Protein AF-K9G6U8-F1 (afdb_monomer_lite)

Structure (mmCIF, N/CA/C/O backbone):
data_AF-K9G6U8-F1
#
_entry.id   AF-K9G6U8-F1
#
loop_
_atom_site.group_PDB
_atom_site.id
_atom_site.type_symbol
_atom_site.label_atom_id
_atom_site.label_alt_id
_atom_site.label_comp_id
_atom_site.label_asym_id
_atom_site.label_entity_id
_atom_site.label_seq_id
_atom_site.pdbx_PDB_ins_code
_atom_site.Cartn_x
_atom_site.Cartn_y
_atom_site.Cartn_z
_atom_site.occupancy
_atom_site.B_iso_or_equiv
_atom_site.auth_seq_id
_atom_site.auth_comp_id
_atom_site.auth_asym_id
_atom_site.auth_atom_id
_atom_site.pdbx_PDB_model_num
ATOM 1 N N . MET A 1 1 ? -22.591 5.663 -32.485 1.00 44.47 1 MET A N 1
ATOM 2 C CA . MET A 1 1 ? -21.535 6.571 -31.977 1.00 44.47 1 MET A CA 1
ATOM 3 C C . MET A 1 1 ? -20.706 5.847 -30.924 1.00 44.47 1 MET A C 1
ATOM 5 O O . MET A 1 1 ? -21.184 5.638 -29.816 1.00 44.47 1 MET A O 1
ATOM 9 N N . VAL A 1 2 ? -19.494 5.411 -31.271 1.00 48.47 2 VAL A N 1
ATOM 10 C CA . VAL A 1 2 ? -18.562 4.779 -30.322 1.00 48.47 2 VAL A CA 1
ATOM 11 C C . VAL A 1 2 ? -17.866 5.902 -29.552 1.00 48.47 2 VAL A C 1
ATOM 13 O O . VAL A 1 2 ? -17.207 6.743 -30.158 1.00 48.47 2 VAL A O 1
ATOM 16 N N . LYS A 1 3 ? -18.059 5.980 -28.230 1.00 52.84 3 LYS A N 1
ATOM 17 C CA . LYS A 1 3 ? -17.363 6.974 -27.396 1.00 52.84 3 LYS A CA 1
ATOM 18 C C . LYS A 1 3 ? -15.854 6.700 -27.488 1.00 52.84 3 LYS A C 1
ATOM 20 O O . LYS A 1 3 ? -15.466 5.555 -27.250 1.00 52.84 3 LYS A O 1
ATOM 25 N N . PRO A 1 4 ? -14.999 7.691 -27.804 1.00 48.59 4 PRO A N 1
ATOM 26 C CA . PRO A 1 4 ? -13.566 7.458 -27.874 1.00 48.59 4 PRO A CA 1
ATOM 27 C C . PRO A 1 4 ? -13.076 6.987 -26.505 1.00 48.59 4 PRO A C 1
ATOM 29 O O . PRO A 1 4 ? -13.322 7.630 -25.478 1.00 48.59 4 PRO A O 1
ATOM 32 N N . VAL A 1 5 ? -12.412 5.830 -26.494 1.00 58.69 5 VAL A N 1
ATOM 33 C CA . VAL A 1 5 ? -11.736 5.296 -25.314 1.00 58.69 5 VAL A CA 1
ATOM 34 C C . VAL A 1 5 ? -10.666 6.315 -24.947 1.00 58.69 5 VAL A C 1
ATOM 36 O O . VAL A 1 5 ? -9.636 6.403 -25.610 1.00 58.69 5 VAL A O 1
ATOM 39 N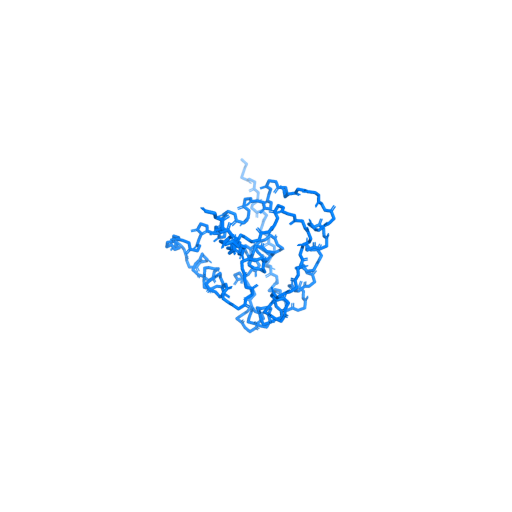 N . ARG A 1 6 ? -10.928 7.137 -23.924 1.00 51.66 6 ARG A N 1
ATOM 40 C CA . ARG A 1 6 ? -9.922 8.036 -23.353 1.00 51.66 6 ARG A CA 1
ATOM 41 C C . ARG A 1 6 ? -8.792 7.158 -22.824 1.00 51.66 6 ARG A C 1
ATOM 43 O O . ARG A 1 6 ? -8.893 6.628 -21.717 1.00 51.66 6 ARG A O 1
ATOM 50 N N . GLN A 1 7 ? -7.754 6.964 -23.633 1.00 50.31 7 GLN A N 1
ATOM 51 C CA . GLN A 1 7 ? -6.544 6.280 -23.208 1.00 50.31 7 GLN A CA 1
ATOM 52 C C . GLN A 1 7 ? -5.967 7.102 -22.060 1.00 50.31 7 GLN A C 1
ATOM 54 O O . GLN A 1 7 ? -5.567 8.253 -22.232 1.00 50.31 7 GLN A O 1
ATOM 59 N N . ARG A 1 8 ? -6.032 6.550 -20.845 1.00 59.00 8 ARG A N 1
ATOM 60 C CA . ARG A 1 8 ? -5.386 7.181 -19.697 1.00 59.00 8 ARG A CA 1
ATOM 61 C C . ARG A 1 8 ? -3.885 7.166 -19.982 1.00 59.00 8 ARG A C 1
ATOM 63 O O . ARG A 1 8 ? -3.384 6.102 -20.346 1.00 59.00 8 ARG A O 1
ATOM 70 N N . PRO A 1 9 ? -3.181 8.300 -19.832 1.00 57.56 9 PRO A N 1
ATOM 71 C CA . PRO A 1 9 ? -1.744 8.330 -20.045 1.00 57.56 9 PRO A CA 1
ATOM 72 C C . PRO A 1 9 ? -1.063 7.265 -19.170 1.00 57.56 9 PRO A C 1
ATOM 74 O O . PRO A 1 9 ? -1.570 6.972 -18.076 1.00 57.56 9 PRO A O 1
ATOM 77 N N . PRO A 1 10 ? 0.059 6.680 -19.634 1.00 59.28 10 PRO A N 1
ATOM 78 C CA . PRO A 1 10 ? 0.793 5.684 -18.871 1.00 59.28 10 PRO A CA 1
ATOM 79 C C . PRO A 1 10 ? 1.079 6.239 -17.479 1.00 59.28 10 PRO A C 1
ATOM 81 O O . PRO A 1 10 ? 1.644 7.326 -17.327 1.00 59.28 10 PRO A O 1
ATOM 84 N N . ARG A 1 11 ? 0.637 5.521 -16.446 1.00 66.06 11 ARG A N 1
ATOM 85 C CA . ARG A 1 11 ? 0.902 5.934 -15.071 1.00 66.06 11 ARG A CA 1
ATOM 86 C C . ARG A 1 11 ? 2.399 5.798 -14.833 1.00 66.06 11 ARG A C 1
ATOM 88 O O . ARG A 1 11 ? 2.949 4.713 -14.993 1.00 66.06 11 ARG A O 1
ATOM 95 N N . LYS A 1 12 ? 3.051 6.900 -14.461 1.00 76.00 12 LYS A N 1
ATOM 96 C CA . LYS A 1 12 ? 4.448 6.851 -14.029 1.00 76.00 12 LYS A CA 1
ATOM 97 C C . LYS A 1 12 ? 4.537 5.966 -12.775 1.00 76.00 12 LYS A C 1
ATOM 99 O O . LYS A 1 12 ? 3.716 6.157 -11.870 1.00 76.00 12 LYS A O 1
ATOM 104 N N . PRO A 1 13 ? 5.489 5.019 -12.715 1.00 80.94 13 PRO A N 1
ATOM 105 C CA . PRO A 1 13 ? 5.781 4.279 -11.494 1.00 80.94 13 PRO A CA 1
ATOM 106 C C . PRO A 1 13 ? 6.013 5.245 -10.333 1.00 80.94 13 PRO A C 1
ATOM 108 O O . PRO A 1 13 ? 6.649 6.284 -10.517 1.00 80.94 13 PRO A O 1
ATOM 111 N N . LEU A 1 14 ? 5.502 4.916 -9.146 1.00 84.88 14 LEU A N 1
ATOM 112 C CA . LEU A 1 14 ? 5.797 5.717 -7.962 1.00 84.88 14 LEU A CA 1
ATOM 113 C C . LEU A 1 14 ? 7.220 5.425 -7.489 1.00 84.88 14 LEU A C 1
ATOM 115 O O . LEU A 1 14 ? 7.640 4.268 -7.447 1.00 84.88 14 LEU A O 1
ATOM 119 N N . THR A 1 15 ? 7.934 6.466 -7.076 1.00 89.25 15 THR A N 1
ATOM 120 C CA . THR A 1 15 ? 9.169 6.303 -6.301 1.00 89.25 15 THR A CA 1
ATOM 121 C C . THR A 1 15 ? 8.841 5.941 -4.851 1.00 89.25 15 THR A C 1
ATOM 123 O O . THR A 1 15 ? 7.717 6.168 -4.389 1.00 89.25 15 THR A O 1
ATOM 126 N N . THR A 1 16 ? 9.821 5.424 -4.102 1.00 87.81 16 THR A N 1
ATOM 127 C CA . THR A 1 16 ? 9.666 5.149 -2.661 1.00 87.81 16 THR A CA 1
ATOM 128 C C . THR A 1 16 ? 9.155 6.377 -1.908 1.00 87.81 16 THR A C 1
ATOM 130 O O . THR A 1 16 ? 8.187 6.273 -1.161 1.00 87.81 16 THR A O 1
ATOM 133 N N . THR A 1 17 ? 9.734 7.558 -2.157 1.00 88.94 17 THR A N 1
ATOM 134 C CA . THR A 1 17 ? 9.330 8.814 -1.507 1.00 88.94 17 THR A CA 1
ATOM 135 C C . THR A 1 17 ? 7.872 9.156 -1.794 1.00 88.94 17 THR A C 1
ATOM 137 O O . THR A 1 17 ? 7.114 9.429 -0.873 1.00 88.94 17 THR A O 1
ATOM 140 N N . GLN A 1 18 ? 7.438 9.071 -3.056 1.00 90.81 18 GLN A N 1
ATOM 141 C CA . GLN A 1 18 ? 6.048 9.357 -3.425 1.00 90.81 18 GLN A CA 1
ATOM 142 C C . GLN A 1 18 ? 5.067 8.349 -2.821 1.00 90.81 18 GLN A C 1
ATOM 144 O O . GLN A 1 18 ? 3.965 8.720 -2.410 1.00 90.81 18 GLN A O 1
ATOM 149 N N . ALA A 1 19 ? 5.448 7.070 -2.788 1.00 90.50 19 ALA A N 1
ATOM 150 C CA . ALA A 1 19 ? 4.644 6.030 -2.167 1.00 90.50 19 ALA A CA 1
ATOM 151 C C . ALA A 1 19 ? 4.518 6.266 -0.655 1.00 90.50 19 ALA A C 1
ATOM 153 O O . ALA A 1 19 ? 3.408 6.219 -0.128 1.00 90.50 19 ALA A O 1
ATOM 154 N N . TRP A 1 20 ? 5.623 6.609 0.010 1.00 91.00 20 TRP A N 1
ATOM 155 C CA . TRP A 1 20 ? 5.647 6.936 1.432 1.00 91.00 20 TRP A CA 1
ATOM 156 C C . TRP A 1 20 ? 4.787 8.158 1.762 1.00 91.00 20 TRP A C 1
ATOM 158 O O . TRP A 1 20 ? 3.918 8.069 2.620 1.00 91.00 20 TRP A O 1
ATOM 168 N N . THR A 1 21 ? 4.920 9.261 1.019 1.00 91.56 21 THR A N 1
ATOM 169 C CA . THR A 1 21 ? 4.091 10.461 1.229 1.00 91.56 21 THR A CA 1
ATOM 170 C C . THR A 1 21 ? 2.597 10.151 1.106 1.00 91.56 21 THR A C 1
ATOM 172 O O . THR A 1 21 ? 1.787 10.642 1.895 1.00 91.56 21 THR A O 1
ATOM 175 N N . LYS A 1 22 ? 2.199 9.305 0.143 1.00 91.12 22 LYS A N 1
ATOM 176 C CA . LYS A 1 22 ? 0.801 8.853 0.022 1.00 91.12 22 LYS A CA 1
ATOM 177 C C . LYS A 1 22 ? 0.352 8.035 1.229 1.00 91.12 22 LYS A C 1
ATOM 179 O O . LYS A 1 22 ? -0.784 8.200 1.675 1.00 91.12 22 LYS A O 1
ATOM 184 N N . VAL A 1 23 ? 1.213 7.152 1.726 1.00 89.56 23 VAL A N 1
ATOM 185 C CA . VAL A 1 23 ? 0.966 6.325 2.912 1.00 89.56 23 VAL A CA 1
ATOM 186 C C . VAL A 1 23 ? 0.787 7.211 4.147 1.00 89.56 23 VAL A C 1
ATOM 188 O O . VAL A 1 23 ? -0.252 7.106 4.793 1.00 89.56 23 VAL A O 1
ATOM 191 N N . GLU A 1 24 ? 1.696 8.153 4.407 1.00 89.06 24 GLU A N 1
ATOM 192 C CA . GLU A 1 24 ? 1.596 9.112 5.522 1.00 89.06 24 GLU A CA 1
ATOM 193 C C . GLU A 1 24 ? 0.338 9.976 5.441 1.00 89.06 24 GLU A C 1
ATOM 195 O O . GLU A 1 24 ? -0.418 10.069 6.404 1.00 89.06 24 GLU A O 1
ATOM 200 N N . THR A 1 25 ? 0.060 10.559 4.271 1.00 89.38 25 THR A N 1
ATOM 201 C CA . THR A 1 25 ? -1.135 11.398 4.073 1.00 89.38 25 THR A CA 1
ATOM 202 C C . THR A 1 25 ? -2.410 10.596 4.332 1.00 89.38 25 THR A C 1
ATOM 204 O O . THR A 1 25 ? -3.369 11.088 4.927 1.00 89.38 25 THR A O 1
ATOM 207 N N . THR A 1 26 ? -2.426 9.334 3.898 1.00 89.19 26 THR A N 1
ATOM 208 C CA . THR A 1 26 ? -3.557 8.435 4.129 1.00 89.19 26 THR A CA 1
ATOM 209 C C . THR A 1 26 ? -3.679 8.077 5.607 1.00 89.19 26 THR A C 1
ATOM 211 O O . THR A 1 26 ? -4.795 8.077 6.116 1.00 89.19 26 THR A O 1
ATOM 214 N N . ALA A 1 27 ? -2.568 7.819 6.299 1.00 86.88 27 ALA A N 1
ATOM 215 C CA . ALA A 1 27 ? -2.553 7.517 7.727 1.00 86.88 27 ALA A CA 1
ATOM 216 C C . ALA A 1 27 ? -3.076 8.692 8.551 1.00 86.88 27 ALA A C 1
ATOM 218 O O . ALA A 1 27 ? -3.959 8.502 9.380 1.00 86.88 27 ALA A O 1
ATOM 219 N N . TYR A 1 28 ? -2.611 9.908 8.256 1.00 86.38 28 TYR A N 1
ATOM 220 C CA . TYR A 1 28 ? -3.095 11.131 8.891 1.00 86.38 28 TYR A CA 1
ATOM 221 C C . TYR A 1 28 ? -4.600 11.312 8.672 1.00 86.38 28 TYR A C 1
ATOM 223 O O . TYR A 1 28 ? -5.359 11.468 9.625 1.00 86.38 28 TYR A O 1
ATOM 231 N N . ARG A 1 29 ? -5.053 11.197 7.416 1.00 88.19 29 ARG A N 1
ATOM 232 C CA . ARG A 1 29 ? -6.473 11.312 7.061 1.00 88.19 29 ARG A CA 1
ATOM 233 C C . ARG A 1 29 ? -7.333 10.271 7.781 1.00 88.19 29 ARG A C 1
ATOM 235 O O . ARG A 1 29 ? -8.399 10.607 8.276 1.00 88.19 29 ARG A O 1
ATOM 242 N N . LEU A 1 30 ? -6.894 9.014 7.817 1.00 84.44 30 LEU A N 1
ATOM 243 C CA . LEU A 1 30 ? -7.620 7.926 8.480 1.00 84.44 30 LEU A CA 1
ATOM 244 C C . LEU A 1 30 ? -7.546 8.007 10.007 1.00 84.44 30 LEU A C 1
ATOM 246 O O . LEU A 1 30 ? -8.455 7.535 10.675 1.00 84.44 30 LEU A O 1
ATOM 250 N N . GLY A 1 31 ? -6.473 8.578 10.555 1.00 81.31 31 GLY A N 1
ATOM 251 C CA . GLY A 1 31 ? -6.324 8.828 11.984 1.00 81.31 31 GLY A CA 1
ATOM 252 C C . GLY A 1 31 ? -7.199 9.980 12.470 1.00 81.31 31 GLY A C 1
ATOM 253 O O . GLY A 1 31 ? -7.659 9.936 13.604 1.00 81.31 31 GLY A O 1
ATOM 254 N N . ALA A 1 32 ? -7.440 10.979 11.617 1.00 80.56 32 ALA A N 1
ATOM 255 C CA . ALA A 1 32 ? -8.374 12.072 11.880 1.00 80.56 32 ALA A CA 1
ATOM 256 C C . ALA A 1 32 ? -9.838 11.678 11.625 1.00 80.56 32 ALA A C 1
ATOM 258 O O . ALA A 1 32 ? -10.744 12.228 12.243 1.00 80.56 32 ALA A O 1
ATOM 259 N N . ALA A 1 33 ? -10.082 10.747 10.701 1.00 77.50 33 ALA A N 1
ATOM 260 C CA . ALA A 1 33 ? -11.411 10.201 10.476 1.00 77.50 33 ALA A CA 1
ATOM 261 C C . ALA A 1 33 ? -11.797 9.262 11.623 1.00 77.50 33 ALA A C 1
ATOM 263 O O . ALA A 1 33 ? -10.965 8.492 12.090 1.00 77.50 33 ALA A O 1
ATOM 264 N N . GLU A 1 34 ? -13.066 9.264 12.026 1.00 71.75 34 GLU A N 1
ATOM 265 C CA . GLU A 1 34 ? -13.586 8.315 13.021 1.00 71.75 34 GLU A CA 1
ATOM 266 C C . GLU A 1 34 ? -13.908 6.948 12.400 1.00 71.75 34 GLU A C 1
ATOM 268 O O . GLU A 1 34 ? -13.852 5.924 13.076 1.00 71.75 34 GLU A O 1
ATOM 273 N N . TYR A 1 35 ? -14.145 6.893 11.085 1.00 76.06 35 TYR A N 1
ATOM 274 C CA . TYR A 1 35 ? -14.522 5.670 10.375 1.00 76.06 35 TYR A CA 1
ATOM 275 C C . TYR A 1 35 ? -13.825 5.512 9.018 1.00 76.06 35 TYR A C 1
ATOM 277 O O . TYR A 1 35 ? -13.407 6.467 8.359 1.00 76.06 35 TYR A O 1
ATOM 285 N N . LEU A 1 36 ? -13.740 4.258 8.574 1.00 80.69 36 LEU A N 1
ATOM 286 C CA . LEU A 1 36 ? -13.259 3.867 7.252 1.00 80.69 36 LEU A CA 1
ATOM 287 C C . LEU A 1 36 ? -14.371 4.037 6.210 1.00 80.69 36 LEU A C 1
ATOM 289 O O . LEU A 1 36 ? -15.415 3.395 6.289 1.00 80.69 36 LEU A O 1
ATOM 293 N N . GLY A 1 37 ? -14.141 4.858 5.187 1.00 82.94 37 GLY A N 1
ATOM 294 C CA . GLY A 1 37 ? -15.099 4.998 4.089 1.00 82.94 37 GLY A CA 1
ATOM 295 C C . GLY A 1 37 ? -15.242 3.711 3.260 1.00 82.94 37 GLY A C 1
ATOM 296 O O . GLY A 1 37 ? -14.288 2.948 3.099 1.00 82.94 37 GLY A O 1
ATOM 297 N N . ASN A 1 38 ? -16.407 3.510 2.630 1.00 86.25 38 ASN A N 1
ATOM 298 C CA . ASN A 1 38 ? -16.714 2.315 1.819 1.00 86.25 38 ASN A CA 1
ATOM 299 C C . ASN A 1 38 ? -15.656 1.991 0.751 1.00 86.25 38 ASN A C 1
ATOM 301 O O . ASN A 1 38 ? -15.358 0.826 0.488 1.00 86.25 38 ASN A O 1
ATOM 305 N N . LYS A 1 39 ? -15.066 3.015 0.122 1.00 86.62 39 LYS A N 1
ATOM 306 C CA . LYS A 1 39 ? -14.009 2.824 -0.885 1.00 86.62 39 LYS A CA 1
ATOM 307 C C . LYS A 1 39 ? -12.734 2.240 -0.280 1.00 86.62 39 LYS A C 1
ATOM 309 O O . LYS A 1 39 ? -12.111 1.387 -0.908 1.00 86.62 39 LYS A O 1
ATOM 314 N N . ASP A 1 40 ? -12.362 2.702 0.905 1.00 87.25 40 ASP A N 1
ATOM 315 C CA . ASP A 1 40 ? -11.141 2.291 1.590 1.00 87.25 40 ASP A CA 1
ATOM 316 C C . ASP A 1 40 ? -11.321 0.889 2.180 1.00 87.25 40 ASP A C 1
ATOM 318 O O . ASP A 1 40 ? -10.472 0.026 1.961 1.00 87.25 40 ASP A O 1
ATOM 322 N N . SER A 1 41 ? -12.485 0.619 2.783 1.00 86.38 41 SER A N 1
ATOM 323 C CA . SER A 1 41 ? -12.876 -0.724 3.227 1.00 86.38 41 SER A CA 1
ATOM 324 C C . SER A 1 41 ? -12.835 -1.734 2.072 1.00 86.38 41 SER A C 1
ATOM 326 O O . SER A 1 41 ? -12.133 -2.737 2.150 1.00 86.38 41 SER A O 1
ATOM 328 N N . ASN A 1 42 ? -13.441 -1.418 0.921 1.00 88.06 42 ASN A N 1
ATOM 329 C CA . ASN A 1 42 ? -13.410 -2.302 -0.249 1.00 88.06 42 ASN A CA 1
ATOM 330 C C . ASN A 1 42 ? -11.982 -2.548 -0.781 1.00 88.06 42 ASN A C 1
ATOM 332 O O . ASN A 1 42 ? -11.664 -3.644 -1.242 1.00 88.06 42 ASN A O 1
ATOM 336 N N . ARG A 1 43 ? -11.090 -1.547 -0.723 1.00 88.38 43 ARG A N 1
ATOM 337 C CA . ARG A 1 43 ? -9.674 -1.731 -1.094 1.00 88.38 43 ARG A CA 1
ATOM 338 C C . ARG A 1 43 ? -8.972 -2.705 -0.157 1.00 88.38 43 ARG A C 1
ATOM 340 O O . ARG A 1 43 ? -8.247 -3.572 -0.640 1.00 88.38 43 ARG A O 1
ATOM 347 N N . ILE A 1 44 ? -9.218 -2.583 1.146 1.00 88.00 44 ILE A N 1
ATOM 348 C CA . ILE A 1 44 ? -8.708 -3.514 2.153 1.00 88.00 44 ILE A CA 1
ATOM 349 C C . ILE A 1 44 ? -9.259 -4.915 1.874 1.00 88.00 44 ILE A C 1
ATOM 351 O O . ILE A 1 44 ? -8.472 -5.834 1.660 1.00 88.00 44 ILE A O 1
ATOM 355 N N . SER A 1 45 ? -10.579 -5.084 1.770 1.00 87.50 45 SER A N 1
ATOM 356 C CA . SER A 1 45 ? -11.207 -6.387 1.514 1.00 87.50 45 SER A CA 1
ATOM 357 C C . SER A 1 45 ? -10.640 -7.069 0.270 1.00 87.50 45 SER A C 1
ATOM 359 O O . SER A 1 45 ? -10.304 -8.248 0.319 1.00 87.50 45 SER A O 1
ATOM 361 N N . LYS A 1 46 ? -10.445 -6.332 -0.832 1.00 86.62 46 LYS A N 1
ATOM 362 C CA . LYS A 1 46 ? -9.831 -6.877 -2.054 1.00 86.62 46 LYS A CA 1
ATOM 363 C C . LYS A 1 46 ? -8.384 -7.314 -1.854 1.00 86.62 46 LYS A C 1
ATOM 365 O O . LYS A 1 46 ? -7.987 -8.338 -2.404 1.00 86.62 46 LYS A O 1
ATOM 370 N N . ALA A 1 47 ? -7.595 -6.560 -1.091 1.00 87.12 47 ALA A N 1
ATOM 371 C CA . ALA A 1 47 ? -6.225 -6.947 -0.778 1.00 87.12 47 ALA A CA 1
ATOM 372 C C . ALA A 1 47 ? -6.192 -8.255 0.026 1.00 87.12 47 ALA A C 1
ATOM 374 O O . ALA A 1 47 ? -5.506 -9.195 -0.364 1.00 87.12 47 ALA A O 1
ATOM 375 N N . PHE A 1 48 ? -6.997 -8.367 1.084 1.00 84.69 48 PHE A N 1
ATOM 376 C CA . PHE A 1 48 ? -7.055 -9.590 1.892 1.00 84.69 48 PHE A CA 1
ATOM 377 C C . PHE A 1 48 ? -7.649 -10.780 1.129 1.00 84.69 48 PHE A C 1
ATOM 379 O O . PHE A 1 48 ? -7.147 -11.895 1.256 1.00 84.69 48 PHE A O 1
ATOM 386 N N . LEU A 1 49 ? -8.635 -10.556 0.256 1.00 86.94 49 LEU A N 1
ATOM 387 C CA . LEU A 1 49 ? -9.142 -11.593 -0.643 1.00 86.94 49 LEU A CA 1
ATOM 388 C C . LEU A 1 49 ? -8.019 -12.144 -1.537 1.00 86.94 49 LEU A C 1
ATOM 390 O O . LEU A 1 49 ? -7.863 -13.353 -1.665 1.00 86.94 49 LEU A O 1
ATOM 394 N N . LEU A 1 50 ? -7.188 -11.270 -2.112 1.00 86.12 50 LEU A N 1
ATOM 395 C CA . LEU A 1 50 ? -6.049 -11.681 -2.940 1.00 86.12 50 LEU A CA 1
ATOM 396 C C . LEU A 1 50 ? -4.913 -12.336 -2.146 1.00 86.12 50 LEU A C 1
ATOM 398 O O . LEU A 1 50 ? -4.112 -13.065 -2.728 1.00 86.12 50 LEU A O 1
ATOM 402 N N . LEU A 1 51 ? -4.820 -12.087 -0.841 1.00 84.44 51 LEU A N 1
ATOM 403 C CA . LEU A 1 51 ? -3.875 -12.786 0.025 1.00 84.44 51 LEU A CA 1
ATOM 404 C C . LEU A 1 51 ? -4.299 -14.254 0.208 1.00 84.44 51 LEU A C 1
ATOM 406 O O . LEU A 1 51 ? -3.474 -15.155 0.031 1.00 84.44 51 LEU A O 1
ATOM 410 N N . ASN A 1 52 ? -5.590 -14.472 0.478 1.00 83.06 52 ASN A N 1
ATOM 411 C CA . ASN A 1 52 ? -6.166 -15.780 0.802 1.00 83.06 52 ASN A CA 1
ATOM 412 C C . ASN A 1 52 ? -6.485 -16.644 -0.428 1.00 83.06 52 ASN A C 1
ATOM 414 O O . ASN A 1 52 ? -6.468 -17.868 -0.331 1.00 83.06 52 ASN A O 1
ATOM 418 N N . HIS A 1 53 ? -6.737 -16.037 -1.590 1.00 82.94 53 HIS A N 1
ATOM 419 C CA . HIS A 1 53 ? -7.105 -16.764 -2.806 1.00 82.94 53 HIS A CA 1
ATOM 420 C C . HIS A 1 53 ? -6.022 -16.706 -3.895 1.00 82.94 53 HIS A C 1
ATOM 422 O O . HIS A 1 53 ? -5.285 -15.720 -4.005 1.00 82.94 53 HIS A O 1
ATOM 428 N N . PRO A 1 54 ? -5.917 -17.743 -4.750 1.00 80.75 54 PRO A N 1
ATOM 429 C CA . PRO A 1 54 ? -5.008 -17.726 -5.887 1.00 80.75 54 PRO A CA 1
ATOM 430 C C . PRO A 1 54 ? -5.339 -16.570 -6.848 1.00 80.75 54 PRO A C 1
ATOM 432 O O . PRO A 1 54 ? -6.506 -16.348 -7.178 1.00 80.75 54 PRO A O 1
ATOM 435 N N . PRO A 1 55 ? -4.332 -15.828 -7.338 1.00 81.88 55 PRO A N 1
ATOM 436 C CA . PRO A 1 55 ? -4.561 -14.733 -8.264 1.00 81.88 55 PRO A CA 1
ATOM 437 C C . PRO A 1 55 ? -4.970 -15.276 -9.637 1.00 81.88 55 PRO A C 1
ATOM 439 O O . PRO A 1 55 ? -4.265 -16.087 -10.225 1.00 81.88 55 PRO A O 1
ATOM 442 N N . GLN A 1 56 ? -6.062 -14.751 -10.189 1.00 81.62 56 GLN A N 1
ATOM 443 C CA . GLN A 1 56 ? -6.539 -15.114 -11.532 1.00 81.62 56 GLN A CA 1
ATOM 444 C C . GLN A 1 56 ? -5.781 -14.403 -12.672 1.00 81.62 56 GLN A C 1
ATOM 446 O O . GLN A 1 56 ? -6.025 -14.669 -13.843 1.00 81.62 56 GLN A O 1
ATOM 451 N N . SER A 1 57 ? -4.877 -13.466 -12.357 1.00 83.00 57 SER A N 1
ATOM 452 C CA . SER A 1 57 ? -4.107 -12.712 -13.355 1.00 83.00 57 SER A CA 1
ATOM 453 C C . SER A 1 57 ? -2.673 -12.439 -12.899 1.00 83.00 57 SER A C 1
ATOM 455 O O . SER A 1 57 ? -2.381 -12.353 -11.702 1.00 83.00 57 SER A O 1
ATOM 457 N N . THR A 1 58 ? -1.763 -12.229 -13.853 1.00 78.62 58 THR A N 1
ATOM 458 C CA . THR A 1 58 ? -0.364 -11.829 -13.592 1.00 78.62 58 THR A CA 1
ATOM 459 C C . THR A 1 58 ? -0.274 -10.509 -12.819 1.00 78.62 58 THR A C 1
ATOM 461 O O . THR A 1 58 ? 0.572 -10.346 -11.939 1.00 78.62 58 THR A O 1
ATOM 464 N N . SER A 1 59 ? -1.201 -9.591 -13.094 1.00 77.25 59 SER A N 1
ATOM 465 C CA . SER A 1 59 ? -1.388 -8.329 -12.375 1.00 77.25 59 SER A CA 1
ATOM 466 C C . SER A 1 59 ? -1.725 -8.557 -10.895 1.00 77.25 59 SER A C 1
ATOM 468 O O . SER A 1 59 ? -1.096 -7.958 -10.020 1.00 77.25 59 SER A O 1
ATOM 470 N N . HIS A 1 60 ? -2.663 -9.464 -10.592 1.00 83.62 60 HIS A N 1
ATOM 471 C CA . HIS A 1 60 ? -2.977 -9.864 -9.216 1.00 83.62 60 HIS A CA 1
ATOM 472 C C . HIS 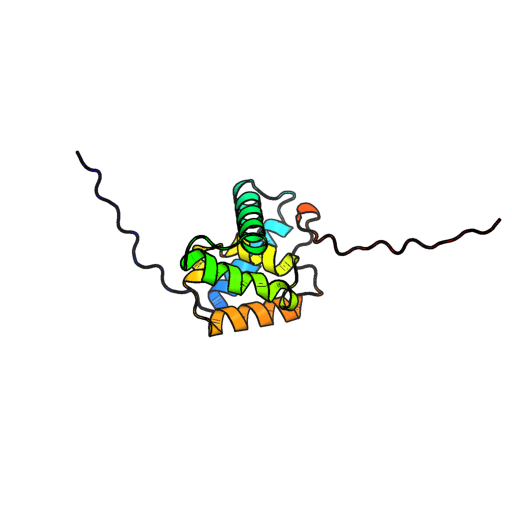A 1 60 ? -1.818 -10.614 -8.554 1.00 83.62 60 HIS A C 1
ATOM 474 O O . HIS A 1 60 ? -1.586 -10.436 -7.363 1.00 83.62 60 HIS A O 1
ATOM 480 N N . ARG A 1 61 ? -1.041 -11.398 -9.313 1.00 83.94 61 ARG A N 1
ATOM 481 C CA . ARG A 1 61 ? 0.120 -12.128 -8.786 1.00 83.94 61 ARG A CA 1
ATOM 482 C C . ARG A 1 61 ? 1.189 -11.188 -8.231 1.00 83.94 61 ARG A C 1
ATOM 484 O O . ARG A 1 61 ? 1.651 -11.411 -7.118 1.00 83.94 61 ARG A O 1
ATOM 491 N N . LYS A 1 62 ? 1.541 -10.114 -8.950 1.00 81.81 62 LYS A N 1
ATOM 492 C CA . LYS A 1 62 ? 2.513 -9.109 -8.46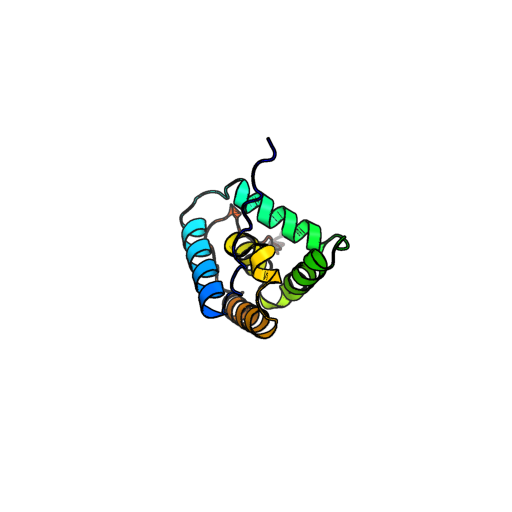4 1.00 81.81 62 LYS A CA 1
ATOM 493 C C . LYS A 1 62 ? 2.048 -8.438 -7.173 1.00 81.81 62 LYS A C 1
ATOM 495 O O . LYS A 1 62 ? 2.828 -8.272 -6.242 1.00 81.81 62 LYS A O 1
ATOM 500 N N . TYR A 1 63 ? 0.768 -8.089 -7.116 1.00 85.12 63 TYR A N 1
ATOM 501 C CA . TYR A 1 63 ? 0.181 -7.476 -5.933 1.00 85.12 63 TYR A CA 1
ATOM 502 C C . TYR A 1 63 ? 0.137 -8.436 -4.747 1.00 85.12 63 TYR A C 1
ATOM 504 O O . TYR A 1 63 ? 0.538 -8.071 -3.651 1.00 85.12 63 TYR A O 1
ATOM 512 N N . ARG A 1 64 ? -0.250 -9.694 -4.974 1.00 86.94 64 ARG A N 1
ATOM 513 C CA . ARG A 1 64 ? -0.220 -10.739 -3.949 1.00 86.94 64 ARG A CA 1
ATOM 514 C C . ARG A 1 64 ? 1.186 -10.965 -3.400 1.00 86.94 64 ARG A C 1
ATOM 516 O O . ARG A 1 64 ? 1.330 -11.081 -2.193 1.00 86.94 64 ARG A O 1
ATOM 523 N N . LEU A 1 65 ? 2.217 -10.980 -4.249 1.00 86.38 65 LEU A N 1
ATOM 524 C CA . LEU A 1 65 ? 3.611 -11.097 -3.797 1.00 86.38 65 LEU A CA 1
ATOM 525 C C . LEU A 1 65 ? 4.008 -9.960 -2.851 1.00 86.38 65 LEU A C 1
ATOM 527 O O . LEU A 1 65 ? 4.672 -10.214 -1.854 1.00 86.38 65 LEU A O 1
ATOM 531 N N . PHE A 1 66 ? 3.566 -8.732 -3.129 1.00 86.75 66 PHE A N 1
ATOM 532 C CA . PHE A 1 66 ? 3.735 -7.622 -2.195 1.00 86.75 66 PHE A CA 1
ATOM 533 C C . PHE A 1 66 ? 2.976 -7.874 -0.884 1.00 86.75 66 PHE A C 1
ATOM 535 O O . PHE A 1 66 ? 3.541 -7.705 0.190 1.00 86.75 66 PHE A O 1
ATOM 542 N N . LEU A 1 67 ? 1.723 -8.335 -0.951 1.00 86.00 67 LEU A N 1
ATOM 543 C CA . LEU A 1 67 ? 0.913 -8.568 0.247 1.00 86.00 67 LEU A CA 1
ATOM 544 C C . LEU A 1 67 ? 1.429 -9.718 1.131 1.00 86.00 67 LEU A C 1
ATOM 546 O O . LEU A 1 67 ? 1.261 -9.692 2.346 1.00 86.00 67 LEU A O 1
ATOM 550 N N . LEU A 1 68 ? 2.075 -10.724 0.540 1.00 86.75 68 LEU A N 1
ATOM 551 C CA . LEU A 1 68 ? 2.690 -11.829 1.281 1.00 86.75 68 LEU A CA 1
ATOM 552 C C . LEU A 1 68 ? 3.852 -11.365 2.171 1.00 86.75 68 LEU A C 1
ATOM 554 O O . LEU A 1 68 ? 4.184 -12.052 3.129 1.00 86.75 68 LEU A O 1
ATOM 558 N N . ARG A 1 69 ? 4.408 -10.170 1.936 1.00 84.38 69 ARG A N 1
ATOM 559 C CA . ARG A 1 69 ? 5.418 -9.537 2.802 1.00 84.38 69 ARG A CA 1
ATOM 560 C C . ARG A 1 69 ? 4.826 -8.927 4.085 1.00 84.38 69 ARG A C 1
ATOM 562 O O . ARG A 1 69 ? 5.485 -8.119 4.734 1.00 84.38 69 ARG A O 1
ATOM 569 N N . LYS A 1 70 ? 3.601 -9.316 4.471 1.00 81.38 70 LYS A N 1
ATOM 570 C CA . LYS A 1 70 ? 2.901 -8.848 5.683 1.00 81.38 70 LYS A CA 1
ATOM 571 C C . LYS A 1 70 ? 3.716 -8.991 6.971 1.00 81.38 70 LYS A C 1
ATOM 573 O O . LYS A 1 70 ? 3.468 -8.257 7.915 1.00 81.38 70 LYS A O 1
ATOM 578 N N . GLU A 1 71 ? 4.659 -9.928 7.026 1.00 82.81 71 GLU A N 1
ATOM 579 C CA . GLU A 1 71 ? 5.490 -10.170 8.212 1.00 82.81 71 GLU A CA 1
ATOM 580 C C . GLU A 1 71 ? 6.467 -9.019 8.488 1.00 82.81 71 GLU A C 1
ATOM 582 O O . GLU A 1 71 ? 6.814 -8.776 9.642 1.00 82.81 71 GLU A O 1
ATOM 587 N N . ILE A 1 72 ? 6.851 -8.271 7.445 1.00 84.38 72 ILE A N 1
ATOM 588 C CA . ILE A 1 72 ? 7.767 -7.130 7.547 1.00 84.38 72 ILE A CA 1
ATOM 589 C C . ILE A 1 72 ? 7.035 -5.928 8.151 1.00 84.38 72 ILE A C 1
ATOM 591 O O . ILE A 1 72 ? 7.439 -5.399 9.180 1.00 84.38 72 ILE A O 1
ATOM 595 N N . CYS A 1 73 ? 5.920 -5.518 7.542 1.00 82.56 73 CYS A N 1
ATOM 596 C CA . CYS A 1 73 ? 5.209 -4.282 7.889 1.00 82.56 73 CYS A CA 1
ATOM 597 C C . CYS A 1 73 ? 4.003 -4.463 8.825 1.00 82.56 73 CYS A C 1
ATOM 599 O O . CYS A 1 73 ? 3.380 -3.485 9.242 1.00 82.56 73 CYS A O 1
ATOM 601 N N . GLY A 1 74 ? 3.637 -5.706 9.130 1.00 83.69 74 GLY A N 1
ATOM 602 C CA . GLY A 1 74 ? 2.446 -6.044 9.896 1.00 83.69 74 GLY A CA 1
ATOM 603 C C . GLY A 1 74 ? 1.120 -5.825 9.141 1.00 83.69 74 GLY A C 1
ATOM 604 O O . GLY A 1 74 ? 1.058 -5.189 8.080 1.00 83.69 74 GLY A O 1
ATOM 605 N N . PRO A 1 75 ? 0.008 -6.335 9.698 1.00 83.00 75 PRO A N 1
ATOM 606 C CA . PRO A 1 75 ? -1.330 -6.187 9.120 1.00 83.00 75 PRO A CA 1
ATOM 607 C C . PRO A 1 75 ? -1.773 -4.723 8.982 1.00 83.00 75 PRO A C 1
ATOM 609 O O . PRO A 1 75 ? -2.420 -4.370 7.991 1.00 83.00 75 PRO A O 1
ATOM 612 N N . GLN A 1 76 ? -1.390 -3.849 9.918 1.00 83.69 76 GLN A N 1
ATOM 613 C CA . GLN A 1 76 ? -1.732 -2.426 9.868 1.00 83.69 76 GLN A CA 1
ATOM 614 C C . GLN A 1 76 ? -1.029 -1.707 8.705 1.00 83.69 76 GLN A C 1
ATOM 616 O O . GLN A 1 76 ? -1.690 -1.013 7.926 1.00 83.69 76 GLN A O 1
ATOM 621 N N . GLY A 1 77 ? 0.282 -1.914 8.537 1.00 85.69 77 GLY A N 1
ATOM 622 C CA . GLY A 1 77 ? 1.052 -1.336 7.432 1.00 85.69 77 GLY A CA 1
ATOM 623 C C . GLY A 1 77 ? 0.554 -1.817 6.067 1.00 85.69 77 GLY A C 1
ATOM 624 O O . GLY A 1 77 ? 0.414 -1.030 5.125 1.00 85.69 77 GLY A O 1
ATOM 625 N N . LEU A 1 78 ? 0.175 -3.094 5.980 1.00 87.12 78 LEU A N 1
ATOM 626 C CA . LEU A 1 78 ? -0.414 -3.684 4.782 1.00 87.12 78 LEU A CA 1
ATOM 627 C C . LEU A 1 78 ? -1.772 -3.060 4.420 1.00 87.12 78 LEU A C 1
ATOM 629 O O . LEU A 1 78 ? -1.990 -2.675 3.267 1.00 87.12 78 LEU A O 1
ATOM 633 N N . ARG A 1 79 ? -2.681 -2.922 5.397 1.00 87.19 79 ARG A N 1
ATOM 634 C CA . ARG A 1 79 ? -3.982 -2.253 5.212 1.00 87.19 79 ARG A CA 1
ATOM 635 C C . ARG A 1 79 ? -3.789 -0.819 4.730 1.00 87.19 79 ARG A C 1
ATOM 637 O O . ARG A 1 79 ? -4.453 -0.392 3.786 1.00 87.19 79 ARG A O 1
ATOM 644 N N . LEU A 1 80 ? -2.846 -0.093 5.325 1.00 88.06 80 LEU A N 1
ATOM 645 C CA . LEU A 1 80 ? -2.552 1.285 4.953 1.00 88.06 80 LEU A CA 1
ATOM 646 C C . LEU A 1 80 ? -2.042 1.385 3.507 1.00 88.06 80 LEU A C 1
ATOM 648 O O . LEU A 1 80 ? -2.527 2.220 2.744 1.00 88.06 80 LEU A O 1
ATOM 652 N N . CYS A 1 81 ? -1.158 0.480 3.081 1.00 89.50 81 CYS A N 1
ATOM 653 C CA . CYS A 1 81 ? -0.717 0.389 1.686 1.00 89.50 81 CYS A CA 1
ATOM 654 C C . CYS A 1 81 ? -1.864 0.085 0.716 1.00 89.50 81 CYS A C 1
ATOM 656 O O . CYS A 1 81 ? -1.948 0.686 -0.361 1.00 89.50 81 CYS A O 1
ATOM 658 N N . ALA A 1 82 ? -2.763 -0.831 1.085 1.00 89.94 82 ALA A N 1
ATOM 659 C CA . ALA A 1 82 ? -3.925 -1.171 0.272 1.00 89.94 82 ALA A CA 1
ATOM 660 C C . ALA A 1 82 ? -4.846 0.041 0.060 1.00 89.94 82 ALA A C 1
ATOM 662 O O . ALA A 1 82 ? -5.319 0.266 -1.057 1.00 89.94 82 ALA A O 1
ATOM 663 N N . VAL A 1 83 ? -5.053 0.862 1.093 1.00 90.31 83 VAL A N 1
ATOM 664 C CA . VAL A 1 83 ? -5.853 2.089 0.981 1.00 90.31 83 VAL A CA 1
ATOM 665 C C . VAL A 1 83 ? -5.115 3.172 0.191 1.00 90.31 83 VAL A C 1
ATOM 667 O O . VAL A 1 83 ? -5.678 3.711 -0.766 1.00 90.31 83 VAL A O 1
ATOM 670 N N . ALA A 1 84 ? -3.867 3.472 0.558 1.00 89.44 84 ALA A N 1
ATOM 671 C CA . ALA A 1 84 ? -3.102 4.605 0.036 1.00 89.44 84 ALA A CA 1
ATOM 672 C C . ALA A 1 84 ? -2.696 4.432 -1.434 1.00 89.44 84 ALA A C 1
ATOM 674 O O . ALA A 1 84 ? -2.801 5.355 -2.246 1.00 89.44 84 ALA A O 1
ATOM 675 N N . LEU A 1 85 ? -2.223 3.237 -1.784 1.00 88.88 85 LEU A N 1
ATOM 676 C CA . LEU A 1 85 ? -1.646 2.946 -3.095 1.00 88.88 85 LEU A CA 1
ATOM 677 C C . LEU A 1 85 ? -2.612 2.115 -3.938 1.00 88.88 85 LEU A C 1
ATOM 679 O O . LEU A 1 85 ? -2.809 2.391 -5.125 1.00 88.88 85 LEU A O 1
ATOM 683 N N . GLY A 1 86 ? -3.261 1.132 -3.319 1.00 85.81 86 GLY A N 1
ATOM 684 C CA . GLY A 1 86 ? -4.101 0.169 -4.019 1.00 85.81 86 GLY A CA 1
ATOM 685 C C . GLY A 1 86 ? -3.316 -0.705 -4.999 1.00 85.81 86 GLY A C 1
ATOM 686 O O . GLY A 1 86 ? -2.090 -0.650 -5.100 1.00 85.81 86 GLY A O 1
ATOM 687 N N . HIS A 1 87 ? -4.056 -1.530 -5.738 1.00 86.50 87 HIS A N 1
ATOM 688 C CA . HIS A 1 87 ? -3.483 -2.542 -6.624 1.00 86.50 87 HIS A CA 1
ATOM 689 C C . HIS A 1 87 ? -2.619 -1.948 -7.744 1.00 86.50 87 HIS A C 1
ATOM 691 O O . HIS A 1 87 ? -1.465 -2.344 -7.902 1.00 86.50 87 HIS A O 1
ATOM 697 N N . ASP A 1 88 ? -3.158 -0.987 -8.499 1.00 82.81 88 ASP A N 1
ATOM 698 C CA . ASP A 1 88 ? -2.490 -0.451 -9.690 1.00 82.81 88 ASP A CA 1
ATOM 699 C C . ASP A 1 88 ? -1.123 0.167 -9.369 1.00 82.81 88 ASP A C 1
ATOM 701 O O . ASP A 1 88 ? -0.139 -0.152 -10.028 1.00 82.81 88 ASP A O 1
ATOM 705 N N . HIS A 1 89 ? -1.034 1.008 -8.334 1.00 84.38 89 HIS A N 1
ATOM 706 C CA . HIS A 1 89 ? 0.232 1.667 -8.012 1.00 84.38 89 HIS A CA 1
ATOM 707 C C . HIS A 1 89 ? 1.281 0.670 -7.520 1.00 84.38 89 HIS A C 1
ATOM 709 O O . HIS A 1 89 ? 2.424 0.751 -7.945 1.00 84.38 89 HIS A O 1
ATOM 715 N N . ILE A 1 90 ? 0.907 -0.301 -6.682 1.00 84.38 90 ILE A N 1
ATOM 716 C CA . ILE A 1 90 ? 1.859 -1.304 -6.181 1.00 84.38 90 ILE A CA 1
ATOM 717 C C . ILE A 1 90 ? 2.354 -2.207 -7.316 1.00 84.38 90 ILE A C 1
ATOM 719 O O . ILE A 1 90 ? 3.533 -2.552 -7.350 1.00 84.38 90 ILE A O 1
ATOM 723 N N . ARG A 1 91 ? 1.486 -2.558 -8.272 1.00 82.31 91 ARG A N 1
ATOM 724 C CA . ARG A 1 91 ? 1.880 -3.318 -9.467 1.00 82.31 91 ARG A CA 1
ATOM 725 C C . ARG A 1 91 ? 2.911 -2.564 -10.310 1.00 82.31 91 ARG A C 1
ATOM 727 O O . ARG A 1 91 ? 3.841 -3.195 -10.814 1.00 82.31 91 ARG A O 1
ATOM 734 N N . ASP A 1 92 ? 2.703 -1.263 -10.489 1.00 82.56 92 ASP A N 1
ATOM 735 C CA . ASP A 1 92 ? 3.479 -0.439 -11.418 1.00 82.56 92 ASP A CA 1
ATOM 736 C C . ASP A 1 92 ? 4.791 0.082 -10.792 1.00 82.56 92 ASP A C 1
ATOM 738 O O . ASP A 1 92 ? 5.742 0.367 -11.515 1.00 82.56 92 ASP A O 1
ATOM 742 N N . THR A 1 93 ? 4.892 0.152 -9.459 1.00 82.19 93 THR A N 1
ATOM 743 C CA . THR A 1 93 ? 6.141 0.452 -8.732 1.00 82.19 93 THR A CA 1
ATOM 744 C C . THR A 1 93 ? 7.185 -0.652 -8.943 1.00 82.19 93 THR A C 1
ATOM 746 O O . THR A 1 93 ? 6.842 -1.835 -8.982 1.00 82.19 93 THR A O 1
ATOM 749 N N . SER A 1 94 ? 8.472 -0.306 -9.058 1.00 85.00 94 SER A N 1
ATOM 750 C CA . SER A 1 94 ? 9.563 -1.289 -9.195 1.00 85.00 94 SER A CA 1
ATOM 751 C C . SER A 1 94 ? 9.747 -2.130 -7.922 1.00 85.00 94 SER A C 1
ATOM 753 O O . SER A 1 94 ? 9.315 -1.729 -6.844 1.00 85.00 94 SER A O 1
ATOM 755 N N . ASN A 1 95 ? 10.392 -3.300 -8.025 1.00 83.62 95 ASN A N 1
ATOM 756 C CA . ASN A 1 95 ? 10.640 -4.146 -6.848 1.00 83.62 95 ASN A CA 1
ATOM 757 C C . ASN A 1 95 ? 11.466 -3.400 -5.783 1.00 83.62 95 ASN A C 1
ATOM 759 O O . ASN A 1 95 ? 11.014 -3.317 -4.653 1.00 83.62 95 ASN A O 1
ATOM 763 N N . GLY A 1 96 ? 12.573 -2.747 -6.159 1.00 86.44 96 GLY A N 1
ATOM 764 C CA . GLY A 1 96 ? 13.414 -2.015 -5.200 1.00 86.44 96 GLY A CA 1
ATOM 765 C C . GLY A 1 96 ? 12.683 -0.885 -4.466 1.00 86.44 96 GLY A C 1
ATOM 766 O O . GLY A 1 96 ? 12.886 -0.689 -3.273 1.00 86.44 96 GLY A O 1
ATOM 767 N N . HIS A 1 97 ? 11.763 -0.179 -5.135 1.00 87.31 97 HIS A N 1
ATOM 768 C CA . HIS A 1 97 ? 10.938 0.828 -4.460 1.00 87.31 97 HIS A CA 1
ATOM 769 C C . HIS A 1 97 ? 9.862 0.214 -3.557 1.00 87.31 97 HIS A C 1
ATOM 771 O O . HIS A 1 97 ? 9.510 0.814 -2.543 1.00 87.31 97 HIS A O 1
ATOM 777 N N . ARG A 1 98 ? 9.328 -0.963 -3.914 1.00 87.12 98 ARG A N 1
ATOM 778 C CA . ARG A 1 98 ? 8.395 -1.708 -3.057 1.00 87.12 98 ARG A CA 1
ATOM 779 C C . ARG A 1 98 ? 9.093 -2.230 -1.805 1.00 87.12 98 ARG A C 1
ATOM 781 O O . ARG A 1 98 ? 8.521 -2.098 -0.731 1.00 87.12 98 ARG A O 1
ATOM 788 N N . ASP A 1 99 ? 10.296 -2.772 -1.948 1.00 88.06 99 ASP A N 1
ATOM 789 C CA . ASP A 1 99 ? 11.075 -3.318 -0.835 1.00 88.06 99 ASP A CA 1
ATOM 790 C C . ASP A 1 99 ? 11.466 -2.194 0.136 1.00 88.06 99 ASP A C 1
ATOM 792 O O . ASP A 1 99 ? 11.086 -2.245 1.299 1.00 88.06 99 ASP A O 1
ATOM 796 N N . ALA A 1 100 ? 12.021 -1.084 -0.364 1.00 89.12 100 ALA A N 1
ATOM 797 C CA . ALA A 1 100 ? 12.339 0.077 0.473 1.00 89.12 100 ALA A CA 1
ATOM 798 C C . ALA A 1 100 ? 11.108 0.688 1.179 1.00 89.12 100 ALA A C 1
ATOM 800 O O . ALA A 1 100 ? 11.217 1.252 2.267 1.00 89.12 100 ALA A O 1
ATOM 801 N N . LEU A 1 101 ? 9.920 0.605 0.566 1.00 89.19 101 LEU A N 1
ATOM 802 C CA . LEU A 1 101 ? 8.675 1.019 1.217 1.00 89.19 101 LEU A CA 1
ATOM 803 C C . LEU A 1 101 ? 8.286 0.059 2.352 1.00 89.19 101 LEU A C 1
ATOM 805 O O . LEU A 1 101 ? 7.812 0.515 3.391 1.00 89.19 101 LEU A O 1
ATOM 809 N N . LEU A 1 102 ? 8.447 -1.250 2.145 1.00 88.06 102 LEU A N 1
ATOM 810 C CA . LEU A 1 102 ? 8.164 -2.270 3.155 1.00 88.06 102 LEU A CA 1
ATOM 811 C C . LEU A 1 102 ? 9.118 -2.160 4.340 1.00 88.06 102 LEU A C 1
ATOM 813 O O . LEU A 1 102 ? 8.641 -2.231 5.468 1.00 88.06 102 LEU A O 1
ATOM 817 N N . ASP A 1 103 ? 10.405 -1.923 4.094 1.00 89.38 103 ASP A N 1
ATOM 818 C CA . ASP A 1 103 ? 11.407 -1.722 5.145 1.00 89.38 103 ASP A CA 1
ATOM 819 C C . ASP A 1 103 ? 11.015 -0.541 6.038 1.00 89.38 103 ASP A C 1
ATOM 821 O O . ASP A 1 103 ? 10.889 -0.684 7.253 1.00 89.38 103 ASP A O 1
ATOM 825 N N . LYS A 1 104 ? 10.659 0.594 5.422 1.00 89.06 104 LYS A N 1
ATOM 826 C CA . LYS A 1 104 ? 10.212 1.791 6.146 1.00 89.06 104 LYS A CA 1
ATOM 827 C C . LYS A 1 104 ? 8.921 1.574 6.945 1.00 89.06 104 LYS A C 1
ATOM 829 O O . LYS A 1 104 ? 8.734 2.143 8.017 1.00 89.06 104 LYS A O 1
ATOM 834 N N . LEU A 1 105 ? 8.006 0.746 6.440 1.00 86.62 105 LEU A N 1
ATOM 835 C CA . LEU A 1 105 ? 6.817 0.343 7.198 1.00 86.62 105 LEU A CA 1
ATOM 836 C C . LEU A 1 105 ? 7.152 -0.632 8.332 1.00 86.62 105 LEU A C 1
ATOM 838 O O . LEU A 1 105 ? 6.476 -0.606 9.355 1.00 86.62 105 LEU A O 1
ATOM 842 N N . GLY A 1 106 ? 8.161 -1.485 8.150 1.00 85.75 106 GLY A N 1
ATOM 843 C CA . GLY A 1 106 ? 8.656 -2.409 9.165 1.00 85.75 106 GLY A CA 1
ATOM 844 C C . GLY A 1 106 ? 9.286 -1.687 10.350 1.00 85.75 106 GLY A C 1
ATOM 845 O O . GLY A 1 106 ? 8.965 -2.009 11.491 1.00 85.75 106 GLY A O 1
ATOM 846 N N . GLU A 1 107 ? 10.070 -0.636 10.098 1.00 85.81 107 GLU A N 1
ATOM 847 C CA . GLU A 1 107 ? 10.605 0.261 11.139 1.00 85.81 107 GLU A CA 1
ATOM 848 C C . GLU A 1 107 ? 9.492 0.859 12.014 1.00 85.81 107 GLU A C 1
ATOM 850 O O . GLU A 1 107 ? 9.644 1.033 13.223 1.00 85.81 107 GLU A O 1
ATOM 855 N N . MET A 1 108 ? 8.336 1.121 11.405 1.00 78.44 108 MET A N 1
ATOM 856 C CA . MET A 1 108 ? 7.177 1.716 12.064 1.00 78.44 108 MET A CA 1
ATOM 857 C C . MET A 1 108 ? 6.148 0.682 12.536 1.00 78.44 108 MET A C 1
ATOM 859 O O . MET A 1 108 ? 5.098 1.068 13.045 1.00 78.44 108 MET A O 1
ATOM 863 N N . ARG A 1 109 ? 6.417 -0.625 12.403 1.00 75.75 109 ARG A N 1
ATOM 864 C CA . ARG A 1 109 ? 5.458 -1.705 12.708 1.00 75.75 109 ARG A CA 1
ATOM 865 C C . ARG A 1 109 ? 4.944 -1.656 14.147 1.00 75.75 109 ARG A C 1
ATOM 867 O O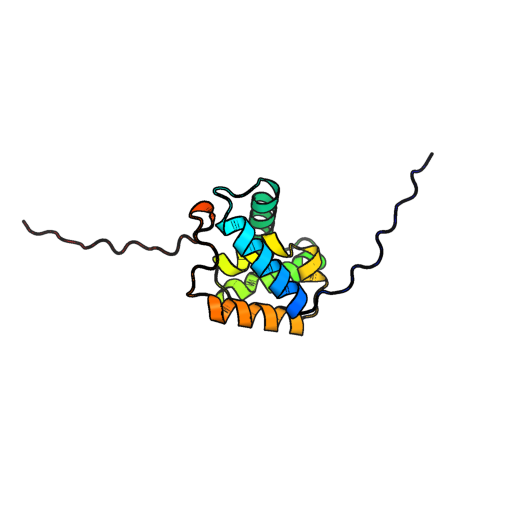 . ARG A 1 109 ? 3.786 -1.978 14.396 1.00 75.75 109 ARG A O 1
ATOM 874 N N . HIS A 1 110 ? 5.812 -1.290 15.086 1.00 72.12 110 HIS A N 1
ATOM 875 C CA . HIS A 1 110 ? 5.490 -1.226 16.514 1.00 72.12 110 HIS A CA 1
ATOM 876 C C . HIS A 1 110 ? 4.861 0.107 16.927 1.00 72.12 110 HIS A C 1
ATOM 878 O O . HIS A 1 110 ? 4.402 0.248 18.059 1.00 72.12 110 HIS A O 1
ATOM 884 N N . GLN A 1 111 ? 4.829 1.084 16.021 1.00 72.62 111 GLN A N 1
ATOM 885 C CA . GLN A 1 111 ? 4.177 2.356 16.267 1.00 72.62 111 GLN A CA 1
ATOM 886 C C . GLN A 1 111 ? 2.749 2.309 15.721 1.00 72.62 111 GLN A C 1
ATOM 888 O O . GLN A 1 111 ? 2.529 1.854 14.597 1.00 72.62 111 GLN A O 1
ATOM 893 N N . PRO A 1 112 ? 1.754 2.810 16.470 1.00 67.69 112 PRO A N 1
ATOM 894 C CA . PRO A 1 112 ? 0.403 2.937 15.952 1.00 67.69 112 PRO A CA 1
ATOM 895 C C . PRO A 1 112 ? 0.388 3.995 14.840 1.00 67.69 112 PRO A C 1
ATOM 897 O O . PRO A 1 112 ? 0.213 5.185 15.095 1.00 67.69 112 PRO A O 1
ATOM 900 N N . LEU A 1 113 ? 0.550 3.547 13.590 1.00 71.12 113 LEU A N 1
ATOM 901 C CA . LEU A 1 113 ? 0.504 4.396 12.392 1.00 71.12 113 LEU A CA 1
ATOM 902 C C . LEU A 1 113 ? -0.851 5.101 12.244 1.00 71.12 113 LEU A C 1
ATOM 904 O O . LEU A 1 113 ? -0.942 6.177 11.660 1.00 71.12 113 LEU A O 1
ATOM 908 N N . ILE A 1 114 ? -1.914 4.491 12.774 1.00 68.44 114 ILE A N 1
ATOM 909 C CA . ILE A 1 114 ? -3.267 5.044 12.818 1.00 68.44 114 ILE A CA 1
ATOM 910 C C . ILE A 1 114 ? -3.818 4.817 14.227 1.00 68.44 114 ILE A C 1
ATOM 912 O O . ILE A 1 114 ? -3.852 3.680 14.696 1.00 68.44 114 ILE A O 1
ATOM 916 N N . LYS A 1 115 ? -4.270 5.888 14.892 1.00 67.25 115 LYS A N 1
ATOM 917 C CA . LYS A 1 115 ? -4.889 5.827 16.232 1.00 67.25 115 LYS A CA 1
ATOM 918 C C . LYS A 1 115 ? -6.350 5.344 16.216 1.00 67.25 115 LYS A C 1
ATOM 920 O O . LYS A 1 115 ? -6.922 5.091 17.269 1.00 67.25 115 LYS A O 1
ATOM 925 N N . ASN A 1 116 ? -6.949 5.217 15.033 1.00 63.00 116 ASN A N 1
ATOM 926 C CA . ASN A 1 116 ? -8.342 4.823 14.843 1.00 63.00 116 ASN A CA 1
ATOM 927 C C . ASN A 1 116 ? -8.551 3.315 15.110 1.00 63.00 116 ASN A C 1
ATOM 929 O O . ASN A 1 116 ? -7.906 2.464 14.488 1.00 63.00 116 ASN A O 1
ATOM 933 N N . SER A 1 117 ? -9.500 2.993 15.995 1.00 60.72 117 SER A N 1
ATOM 934 C CA . SER A 1 117 ? -9.904 1.632 16.378 1.00 60.72 117 SER A CA 1
ATOM 935 C C . SER A 1 117 ? -10.471 0.807 15.218 1.00 60.72 117 SER A C 1
ATOM 937 O O . SER A 1 117 ? -10.214 -0.389 15.151 1.00 60.72 117 SER A O 1
ATOM 939 N N . SER A 1 118 ? -11.128 1.434 14.240 1.00 59.25 118 SER A N 1
ATOM 940 C CA . SER A 1 118 ? -11.605 0.795 13.001 1.00 59.25 118 SER A CA 1
ATOM 941 C C . SER A 1 118 ? -10.468 0.227 12.144 1.00 59.25 118 SER A C 1
ATOM 943 O O . SER A 1 118 ? -10.702 -0.567 11.234 1.00 59.25 118 SER A O 1
ATOM 945 N N . PHE A 1 119 ? -9.230 0.660 12.401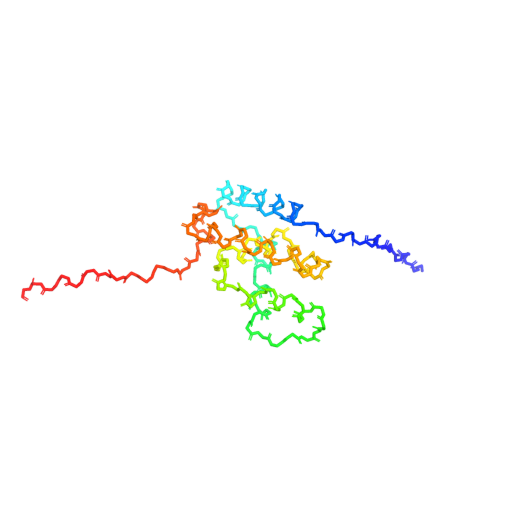 1.00 62.09 119 PHE A N 1
ATOM 946 C CA . PHE A 1 119 ? -8.035 0.203 11.704 1.00 62.09 119 PHE A CA 1
ATOM 947 C C . PHE A 1 119 ? -7.157 -0.723 12.555 1.00 62.09 119 PHE A C 1
ATOM 949 O O . PHE A 1 119 ? -6.146 -1.218 12.039 1.00 62.09 119 PHE A O 1
ATOM 956 N N . ARG A 1 120 ? -7.521 -0.976 13.826 1.00 57.38 120 ARG A N 1
ATOM 957 C CA . ARG A 1 120 ? -6.754 -1.859 14.713 1.00 57.38 120 ARG A CA 1
ATOM 958 C C . ARG A 1 120 ? -6.602 -3.232 14.070 1.00 57.38 120 ARG A C 1
ATOM 960 O O . ARG A 1 120 ? -7.542 -3.807 13.515 1.00 57.38 120 ARG A O 1
ATOM 967 N N . SER A 1 121 ? -5.367 -3.712 14.091 1.00 53.88 121 SER A N 1
ATOM 968 C CA . SER A 1 121 ? -5.099 -5.119 13.846 1.00 53.88 121 SER A CA 1
ATOM 969 C C . SER A 1 121 ? -5.397 -5.838 15.147 1.00 53.88 121 SER A C 1
ATOM 971 O O . SER A 1 121 ? -4.964 -5.392 16.209 1.00 53.88 121 SER A O 1
ATOM 973 N N . ASP A 1 122 ? -6.214 -6.871 15.048 1.00 47.97 122 ASP A N 1
ATOM 974 C CA . ASP A 1 122 ? -6.552 -7.759 16.147 1.00 47.97 122 ASP A CA 1
ATOM 975 C C . ASP A 1 122 ? -5.312 -8.625 16.433 1.00 47.97 122 ASP A C 1
ATOM 977 O O . ASP A 1 122 ? -5.184 -9.743 15.957 1.00 47.97 122 ASP A O 1
ATOM 981 N N . ASP A 1 123 ? -4.314 -8.026 17.081 1.00 46.69 123 ASP A N 1
ATOM 982 C CA . ASP A 1 123 ? -3.120 -8.695 17.616 1.00 46.69 123 ASP A CA 1
ATOM 983 C C . ASP A 1 123 ? -3.057 -8.477 19.140 1.00 46.69 123 ASP A C 1
ATOM 985 O O . ASP A 1 123 ? -1.990 -8.457 19.749 1.00 46.69 123 ASP A O 1
ATOM 989 N N . THR A 1 124 ? -4.208 -8.263 19.783 1.00 42.97 124 THR A N 1
ATOM 990 C CA . THR A 1 124 ? -4.322 -8.334 21.241 1.00 42.97 124 THR A CA 1
ATOM 991 C C . THR A 1 124 ? -4.961 -9.671 21.578 1.00 42.97 124 THR A C 1
ATOM 993 O O . THR A 1 124 ? -6.160 -9.764 21.809 1.00 42.97 124 THR A O 1
ATOM 996 N N . GLN A 1 125 ? -4.144 -10.725 21.574 1.00 39.81 125 GLN A N 1
ATOM 997 C CA . GLN A 1 125 ? -4.449 -11.884 22.398 1.00 39.81 125 GLN A CA 1
ATOM 998 C C . GLN A 1 125 ? -4.401 -11.381 23.842 1.00 39.81 125 GLN A C 1
ATOM 1000 O O . GLN A 1 125 ? -3.328 -11.105 24.377 1.00 39.81 125 GLN A O 1
ATOM 1005 N N . GLU A 1 126 ? -5.577 -11.143 24.417 1.00 43.88 126 GLU A N 1
ATOM 1006 C CA . GLU A 1 126 ? -5.721 -10.862 25.836 1.00 43.88 126 GLU A CA 1
ATOM 1007 C C . GLU A 1 126 ? -5.296 -12.114 26.603 1.00 43.88 126 GLU A C 1
ATOM 1009 O O . GLU A 1 126 ? -6.071 -13.054 26.769 1.00 43.88 126 GLU A O 1
ATOM 1014 N N . ASP A 1 127 ? -4.047 -12.139 27.062 1.00 45.69 127 ASP A N 1
ATOM 1015 C CA . ASP A 1 127 ? -3.658 -13.001 28.173 1.00 45.69 127 ASP A CA 1
ATOM 1016 C C . ASP A 1 127 ? -4.247 -12.361 29.440 1.00 45.69 127 ASP A C 1
ATOM 1018 O O . ASP A 1 127 ? -3.637 -11.529 30.115 1.00 45.69 127 ASP A O 1
ATOM 1022 N N . GLY A 1 128 ? -5.534 -12.636 29.665 1.00 44.44 128 GLY A N 1
ATOM 1023 C CA . GLY A 1 128 ? -6.238 -12.226 30.870 1.00 44.44 128 GLY A CA 1
ATOM 1024 C C . GLY A 1 128 ? -5.622 -12.923 32.088 1.00 44.44 128 GLY A C 1
ATOM 1025 O O . GLY A 1 128 ? -5.312 -14.114 32.019 1.00 44.44 128 GLY A O 1
ATOM 1026 N N . PRO A 1 129 ? -5.446 -12.230 33.226 1.00 55.31 129 PRO A N 1
ATOM 1027 C CA . PRO A 1 129 ? -4.864 -12.847 34.404 1.00 55.31 129 PRO A CA 1
ATOM 1028 C C . PRO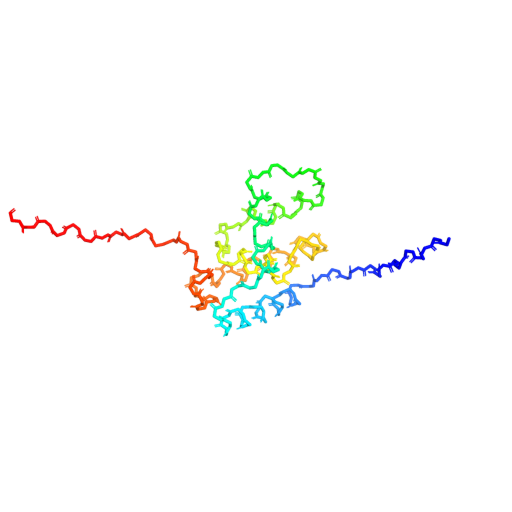 A 1 129 ? -5.828 -13.907 34.948 1.00 55.31 129 PRO A C 1
ATOM 1030 O O . PRO A 1 129 ? -6.934 -13.589 35.391 1.00 55.31 129 PRO A O 1
ATOM 1033 N N . LEU A 1 130 ? -5.393 -15.170 34.965 1.00 51.56 130 LEU A N 1
ATOM 1034 C CA . LEU A 1 130 ? -6.012 -16.231 35.760 1.00 51.56 130 LEU A CA 1
ATOM 1035 C C . LEU A 1 130 ? -5.799 -15.923 37.248 1.00 51.56 130 LEU A C 1
ATOM 1037 O O . LEU A 1 130 ? -4.921 -16.479 37.903 1.00 51.56 130 LEU A O 1
ATOM 1041 N N . ASN A 1 131 ? -6.606 -15.016 37.794 1.00 51.66 131 ASN A N 1
ATOM 1042 C CA . ASN A 1 131 ? -6.750 -14.865 39.233 1.00 51.66 131 ASN A CA 1
ATOM 1043 C C . ASN A 1 131 ? -7.912 -15.749 39.698 1.00 51.66 131 ASN A C 1
ATOM 1045 O O . ASN A 1 131 ? -9.055 -15.309 39.784 1.00 51.66 131 ASN A O 1
ATOM 1049 N N . GLY A 1 132 ? -7.606 -17.017 39.960 1.00 47.31 132 GLY A N 1
ATOM 1050 C CA . GLY A 1 132 ? -8.504 -17.965 40.612 1.00 47.31 132 GLY A CA 1
ATOM 1051 C C . GLY A 1 132 ? -7.987 -18.302 42.004 1.00 47.31 132 GLY A C 1
ATOM 1052 O O . GLY A 1 132 ? -7.366 -19.342 42.193 1.00 47.31 132 GLY A O 1
ATOM 1053 N N . LYS A 1 133 ? -8.222 -17.410 42.971 1.00 48.03 133 LYS A N 1
ATOM 1054 C CA . LYS A 1 133 ? -8.221 -17.753 44.397 1.00 48.03 133 LYS A CA 1
ATOM 1055 C C . LYS A 1 133 ? -9.667 -17.769 44.884 1.00 48.03 133 LYS A C 1
ATOM 1057 O O . LYS A 1 133 ? -10.250 -16.696 45.009 1.00 48.03 133 LYS A O 1
ATOM 1062 N N . HIS A 1 134 ? -10.195 -18.956 45.162 1.00 47.03 134 HIS A N 1
ATOM 1063 C CA . HIS A 1 134 ? -10.865 -19.345 46.411 1.00 47.03 134 HIS A CA 1
ATOM 1064 C C . HIS A 1 134 ? -11.309 -20.804 46.311 1.00 47.03 134 HIS A C 1
ATOM 1066 O O . HIS A 1 134 ? -11.913 -21.158 45.276 1.00 47.03 134 HIS A O 1
#

Organism: Penicillium digitatum (strain Pd1 / CECT 20795) (NCBI:txid1170230)

Sequence (134 aa):
MVKPVRQRPPRKPLTTTQAWTKVETTAYRLGAAEYLGNKDSNRISKAFLLLNHPPQSTSHRKYRLFLLRKEICGPQGLRLCAVALGHDHIRDTSNGHRDALLDKLGEMRHQPLIKNSSFRSDDTQEDGPLNGKH

Secondary structure (DSSP, 8-state):
-PPP---PPPPPPPPHHHHHHHHHHHHHHHHHSSS--HHHHHHHHHHHHHHHS--SSHHHHHHHHHHTTHHHHHHHHHHHHHHHTHHHHHHHS-HHHHHHHHHHHHHTTTS-S---GGG--S------------

Foldseek 3Di:
DDDPPPPDPPDQADALVRLVVLLLVLLVVQQPDQADDPLLVVLLVVLVVLCPDPDPDPLSVQSNVLLVLCVQQPPLSSSSSSRRQNSPNSSRHDPVSSVSNSNVSSVCNPPCSHPHPNSDDPPPPPPDDPPDDD

Radius of gyration: 17.8 Å; chains: 1; bounding box: 35×31×78 Å

pLDDT: mean 77.16, std 14.52, range [39.81, 91.56]